Protein AF-A0A1I3Y384-F1 (afdb_monomer_lite)

Secondary structure (DSSP, 8-state):
---EEEEEEE-SSEEEEEEEETTT--EEEEEEEE-----HHHHHHHHHHHHHHHHHHHHHHHHHHHHHHHHHTT-GGGGGGS-GGGGTTSSSSSTT--

Sequence (98 aa):
MSNLVLGLDIGISSVGWGIINEETGEIIDAGVRLFEEADRNANEDRRNFRSARRLKRRRKHRLERTKEFLTENSLKKWLKIFPKDLELSNELHIKTLL

pLDDT: mean 82.47, std 17.74, range [38.97, 98.31]

Structure (mmCIF, N/CA/C/O backbone):
data_AF-A0A1I3Y384-F1
#
_entry.id   AF-A0A1I3Y384-F1
#
loop_
_atom_site.group_PDB
_atom_site.id
_atom_site.type_symbol
_atom_site.label_atom_id
_atom_site.label_alt_id
_atom_site.label_comp_id
_atom_site.label_asym_id
_atom_site.label_entity_id
_atom_site.label_seq_id
_atom_site.pdbx_PDB_ins_code
_atom_site.Cartn_x
_atom_site.Cartn_y
_atom_site.Cartn_z
_atom_site.occupancy
_atom_site.B_iso_or_equiv
_atom_site.auth_seq_id
_atom_site.auth_comp_id
_atom_site.auth_asym_id
_atom_site.auth_atom_id
_atom_site.pdbx_PDB_model_num
ATOM 1 N N . MET A 1 1 ? -23.930 13.278 34.095 1.00 64.75 1 MET A N 1
ATOM 2 C CA . MET A 1 1 ? -23.461 12.626 32.853 1.00 64.75 1 MET A CA 1
ATOM 3 C C . MET A 1 1 ? -22.474 11.569 33.291 1.00 64.75 1 MET A C 1
ATOM 5 O O . MET A 1 1 ? -21.699 11.877 34.181 1.00 64.75 1 MET A O 1
ATOM 9 N N . SER A 1 2 ? -22.534 10.355 32.754 1.00 73.81 2 SER A N 1
ATOM 10 C CA . SER A 1 2 ? -21.531 9.330 33.057 1.00 73.81 2 SER A CA 1
ATOM 11 C C . SER A 1 2 ? -20.210 9.685 32.373 1.00 73.81 2 SER A C 1
ATOM 13 O O . SER A 1 2 ? -20.205 9.895 31.156 1.00 73.81 2 SER A O 1
ATOM 15 N N . ASN A 1 3 ? -19.114 9.748 33.129 1.00 91.62 3 ASN A N 1
ATOM 16 C CA . ASN A 1 3 ? -17.775 9.915 32.568 1.00 91.62 3 ASN A CA 1
ATOM 17 C C . ASN A 1 3 ? -17.294 8.596 31.958 1.00 91.62 3 ASN A C 1
ATOM 19 O O . ASN A 1 3 ? -17.177 7.589 32.653 1.00 91.62 3 ASN A O 1
ATOM 23 N N . LEU A 1 4 ? -17.032 8.602 30.651 1.00 96.25 4 LEU A N 1
ATOM 24 C CA . LEU A 1 4 ? -16.558 7.434 29.914 1.00 96.25 4 LEU A CA 1
ATOM 25 C C . LEU A 1 4 ? -15.117 7.647 29.460 1.00 96.25 4 LEU A C 1
ATOM 27 O O . LEU A 1 4 ? -14.788 8.692 28.898 1.00 96.25 4 LEU A O 1
ATOM 31 N N . VAL A 1 5 ? -14.283 6.632 29.653 1.00 96.62 5 VAL A N 1
ATOM 32 C CA . VAL A 1 5 ? -12.878 6.610 29.242 1.00 96.62 5 VAL A CA 1
ATOM 33 C C . VAL A 1 5 ? -12.711 5.632 28.087 1.00 96.62 5 VAL A C 1
ATOM 35 O O . VAL A 1 5 ? -13.142 4.485 28.178 1.00 96.62 5 VAL A O 1
ATOM 38 N N . LEU A 1 6 ? -12.064 6.083 27.009 1.00 97.31 6 LEU A N 1
ATOM 39 C CA . LEU A 1 6 ? -11.684 5.259 25.861 1.00 97.31 6 LEU A CA 1
ATOM 40 C C . LEU A 1 6 ? -10.205 4.869 25.962 1.00 97.31 6 LEU A C 1
ATOM 42 O O . LEU A 1 6 ? -9.330 5.734 25.915 1.00 97.31 6 LEU A O 1
ATOM 46 N N . GLY A 1 7 ? -9.926 3.572 26.046 1.00 97.12 7 GLY A N 1
ATOM 47 C CA . GLY A 1 7 ? -8.591 3.009 25.858 1.00 97.12 7 GLY A CA 1
ATOM 48 C C . GLY A 1 7 ? -8.380 2.583 24.407 1.00 97.12 7 GLY A C 1
ATOM 49 O O . GLY A 1 7 ? -9.282 2.003 23.803 1.00 97.12 7 GLY A O 1
ATOM 50 N N . LEU A 1 8 ? -7.195 2.852 23.854 1.00 98.19 8 LEU A N 1
ATOM 51 C CA . LEU A 1 8 ? -6.791 2.420 22.514 1.00 98.19 8 LEU A CA 1
ATOM 52 C C . LEU A 1 8 ? -5.465 1.656 22.580 1.00 98.19 8 LEU A C 1
ATOM 54 O O . LEU A 1 8 ? -4.488 2.169 23.123 1.00 98.19 8 LEU A O 1
ATOM 58 N N . ASP A 1 9 ? -5.431 0.470 21.978 1.00 97.38 9 ASP A N 1
ATOM 59 C CA . ASP A 1 9 ? -4.224 -0.334 21.772 1.00 97.38 9 ASP A CA 1
ATOM 60 C C . ASP A 1 9 ? -3.913 -0.401 20.273 1.00 97.38 9 ASP A C 1
ATOM 62 O O . ASP A 1 9 ? -4.622 -1.055 19.506 1.00 97.38 9 ASP A O 1
ATOM 66 N N . ILE A 1 10 ? -2.897 0.345 19.836 1.00 96.38 10 ILE A N 1
ATOM 67 C CA . ILE A 1 10 ? -2.587 0.548 18.417 1.00 96.38 10 ILE A CA 1
ATOM 68 C C . ILE A 1 10 ? -1.438 -0.377 18.010 1.00 96.38 10 ILE A C 1
ATOM 70 O O . ILE A 1 10 ? -0.267 -0.095 18.269 1.00 96.38 10 ILE A O 1
ATOM 74 N N . GLY A 1 11 ? -1.789 -1.463 17.326 1.00 92.62 11 GLY A N 1
ATOM 75 C CA . GLY A 1 11 ? -0.868 -2.407 16.705 1.00 92.62 11 GLY A CA 1
ATOM 76 C C . GLY A 1 11 ? -0.657 -2.156 15.209 1.00 92.62 11 GLY A C 1
ATOM 77 O O . GLY A 1 11 ? -1.245 -1.267 14.594 1.00 92.62 11 GLY A O 1
ATOM 78 N N . ILE A 1 12 ? 0.200 -2.978 14.602 1.00 91.12 12 ILE A N 1
ATOM 79 C CA . ILE A 1 12 ? 0.602 -2.851 13.190 1.00 91.12 12 ILE A CA 1
ATOM 80 C C . ILE A 1 12 ? -0.534 -3.239 12.220 1.00 91.12 12 ILE A C 1
ATOM 82 O O . ILE A 1 12 ? -0.655 -2.648 11.149 1.00 91.12 12 ILE A O 1
ATOM 86 N N . SER A 1 13 ? -1.372 -4.207 12.596 1.00 94.19 13 SER A N 1
ATOM 87 C CA . SER A 1 13 ? -2.500 -4.740 11.807 1.00 94.19 13 SER A CA 1
ATOM 88 C C . SER A 1 13 ? -3.815 -4.772 12.598 1.00 94.19 13 SER A C 1
ATOM 90 O O . SER A 1 13 ? -4.802 -5.401 12.206 1.00 94.19 13 SER A O 1
ATOM 92 N N . SER A 1 14 ? -3.839 -4.110 13.752 1.00 95.44 14 SER A N 1
ATOM 93 C CA . SER A 1 14 ? -4.987 -4.122 14.646 1.00 95.44 14 SER A CA 1
ATOM 94 C C . SER A 1 14 ? -5.054 -2.864 15.492 1.00 95.44 14 SER A C 1
ATOM 96 O O . SER A 1 14 ? -4.028 -2.338 15.907 1.00 95.44 14 SER A O 1
ATOM 98 N N . VAL A 1 15 ? -6.265 -2.423 15.815 1.00 97.81 15 VAL A N 1
ATOM 99 C CA . VAL A 1 15 ? -6.514 -1.446 16.877 1.00 97.81 15 VAL A CA 1
ATOM 100 C C . VAL A 1 15 ? -7.540 -2.031 17.838 1.00 97.81 15 VAL A C 1
ATOM 102 O O . VAL A 1 15 ? -8.704 -2.207 17.470 1.00 97.81 15 VAL A O 1
ATOM 105 N N . GLY A 1 16 ? -7.107 -2.356 19.053 1.00 98.12 16 GLY A N 1
ATOM 106 C CA . GLY A 1 16 ? -7.994 -2.681 20.165 1.00 98.12 16 GLY A CA 1
ATOM 107 C C . GLY A 1 16 ? -8.590 -1.408 20.754 1.00 98.12 16 GLY A C 1
ATOM 108 O O . GLY A 1 16 ? -7.912 -0.383 20.837 1.00 98.12 16 GLY A O 1
ATOM 109 N N . TRP A 1 17 ? -9.854 -1.454 21.153 1.00 98.31 17 TRP A N 1
ATOM 110 C CA . TRP A 1 17 ? -10.503 -0.352 21.850 1.00 98.31 17 TRP A CA 1
ATOM 111 C C . TRP A 1 17 ? -11.396 -0.872 22.973 1.00 98.31 17 TRP A C 1
ATOM 113 O O . TRP A 1 17 ? -11.951 -1.968 22.889 1.00 98.31 17 TRP A O 1
ATOM 123 N N . GLY A 1 18 ? -11.537 -0.074 24.026 1.00 97.94 18 GLY A N 1
ATOM 124 C CA . GLY A 1 18 ? -12.427 -0.372 25.143 1.00 97.94 18 GLY A CA 1
ATOM 125 C C . GLY A 1 18 ? -12.960 0.902 25.776 1.00 97.94 18 GLY A C 1
ATOM 126 O O . GLY A 1 18 ? -12.228 1.884 25.897 1.00 97.94 18 GLY A O 1
ATOM 127 N N . ILE A 1 19 ? -14.230 0.885 26.165 1.00 97.75 19 ILE A N 1
ATOM 128 C CA . ILE A 1 19 ? -14.907 1.979 26.854 1.00 97.75 19 ILE A CA 1
ATOM 129 C C . ILE A 1 19 ? -15.211 1.527 28.276 1.00 97.75 19 ILE A C 1
ATOM 131 O O . ILE A 1 19 ? -15.851 0.496 28.486 1.00 97.75 19 ILE A O 1
ATOM 135 N N . ILE A 1 20 ? -14.772 2.319 29.246 1.00 97.06 20 ILE A N 1
ATOM 136 C CA . ILE A 1 20 ? -14.962 2.050 30.670 1.00 97.06 20 ILE A CA 1
ATOM 137 C C . ILE A 1 20 ? -15.683 3.244 31.291 1.00 97.06 20 ILE A C 1
ATOM 139 O O . ILE A 1 20 ? -15.373 4.394 30.979 1.00 97.06 20 ILE A O 1
ATOM 143 N N . ASN A 1 21 ? -16.650 2.986 32.164 1.00 96.50 21 ASN A N 1
ATOM 144 C CA . ASN A 1 21 ? -17.205 4.010 33.036 1.00 96.50 21 ASN A CA 1
ATOM 145 C C . ASN A 1 21 ? -16.169 4.361 34.113 1.00 96.50 21 ASN A C 1
ATOM 147 O O . ASN A 1 21 ? -15.769 3.501 34.894 1.00 96.50 21 ASN A O 1
ATOM 151 N N . GLU A 1 22 ? -15.730 5.615 34.155 1.00 94.31 22 GLU A N 1
ATOM 152 C CA . GLU A 1 22 ? -14.668 6.072 35.057 1.00 94.31 22 GLU A CA 1
ATOM 153 C C . GLU A 1 22 ? -15.054 5.944 36.536 1.00 94.31 22 GLU A C 1
ATOM 155 O O . GLU A 1 22 ? -14.215 5.632 37.378 1.00 94.31 22 GLU A O 1
ATOM 160 N N . GLU A 1 23 ? -16.329 6.168 36.850 1.00 93.31 23 GLU A N 1
ATOM 161 C CA . GLU A 1 23 ? -16.823 6.209 38.225 1.00 93.31 23 GLU A CA 1
ATOM 162 C C . GLU A 1 23 ? -17.065 4.803 38.782 1.00 93.31 23 GLU A C 1
ATOM 164 O O . GLU A 1 23 ? -16.779 4.540 39.949 1.00 93.31 23 GLU A O 1
ATOM 169 N N . THR A 1 24 ? -17.591 3.890 37.958 1.00 94.88 24 THR A N 1
ATOM 170 C CA . THR A 1 24 ? -17.946 2.527 38.392 1.00 94.88 24 THR A CA 1
ATOM 171 C C . THR A 1 24 ? -16.879 1.486 38.063 1.00 94.88 24 THR A C 1
ATOM 173 O O . THR A 1 24 ? -16.905 0.391 38.623 1.00 94.88 24 THR A O 1
ATOM 176 N N . GLY A 1 25 ? -15.953 1.793 37.151 1.00 91.69 25 GLY A N 1
ATOM 177 C CA .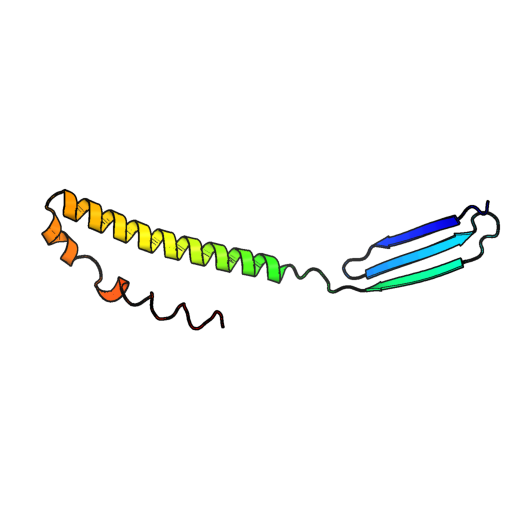 GLY A 1 25 ? -14.995 0.834 36.597 1.00 91.69 25 GLY A CA 1
ATOM 178 C C . GLY A 1 25 ? -15.628 -0.212 35.673 1.00 91.69 25 GLY A C 1
ATOM 179 O O . GLY A 1 25 ? -14.956 -1.163 35.275 1.00 91.69 25 GLY A O 1
ATOM 180 N N . GLU A 1 26 ? -16.913 -0.069 35.339 1.00 96.31 26 GLU A N 1
ATOM 181 C CA . GLU A 1 26 ? -17.632 -1.008 34.482 1.00 96.31 26 GLU A CA 1
ATOM 182 C C . GLU A 1 26 ? -17.154 -0.907 33.033 1.00 96.31 26 GLU A C 1
ATOM 184 O O . GLU A 1 26 ? -17.053 0.186 32.470 1.00 96.31 26 GLU A O 1
ATOM 189 N N . ILE A 1 27 ? -16.901 -2.058 32.411 1.00 95.31 27 ILE A N 1
ATOM 190 C CA . ILE A 1 27 ? -16.623 -2.139 30.978 1.00 95.31 27 ILE A CA 1
ATOM 191 C C . ILE A 1 27 ? -17.953 -2.009 30.244 1.00 95.31 27 ILE A C 1
ATOM 193 O O . ILE A 1 27 ? -18.804 -2.889 30.337 1.00 95.31 27 ILE A O 1
ATOM 197 N N . ILE A 1 28 ? -18.111 -0.917 29.504 1.00 96.44 28 ILE A N 1
ATOM 198 C CA . ILE A 1 28 ? -19.322 -0.649 28.727 1.00 96.44 28 ILE A CA 1
ATOM 199 C C . ILE A 1 28 ? -19.281 -1.405 27.408 1.00 96.44 28 ILE A C 1
ATOM 201 O O . ILE A 1 28 ? -20.275 -2.003 27.008 1.00 96.44 28 ILE A O 1
ATOM 205 N N . ASP A 1 29 ? -18.142 -1.353 26.722 1.00 97.44 29 ASP A N 1
ATOM 206 C CA . ASP A 1 29 ? -17.960 -2.032 25.445 1.00 97.44 29 ASP A CA 1
A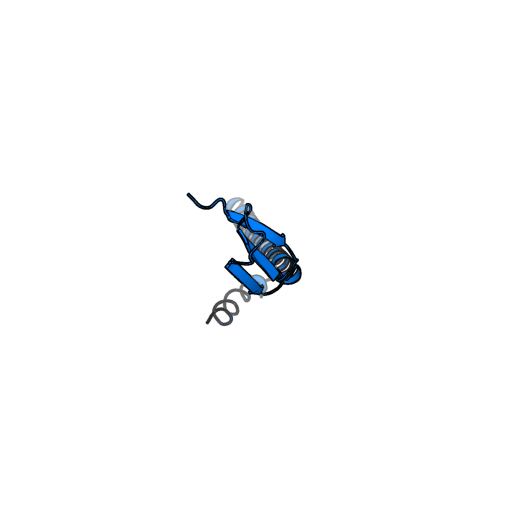TOM 207 C C . ASP A 1 29 ? -16.471 -2.224 25.151 1.00 97.44 29 ASP A C 1
ATOM 209 O O . ASP A 1 29 ? -15.618 -1.489 25.660 1.00 97.44 29 ASP A O 1
ATOM 213 N N . ALA A 1 30 ? -16.150 -3.215 24.331 1.00 97.62 30 ALA A N 1
ATOM 214 C CA . ALA A 1 30 ? -14.797 -3.467 23.875 1.00 97.62 30 ALA A CA 1
ATOM 215 C C . ALA A 1 30 ? -14.800 -4.202 22.538 1.00 97.62 30 ALA A C 1
ATOM 217 O O . ALA A 1 30 ? -15.659 -5.032 22.241 1.00 97.62 30 ALA A O 1
ATOM 218 N N . GLY A 1 31 ? -13.770 -3.950 21.742 1.00 97.75 31 GLY A N 1
ATOM 219 C CA . GLY A 1 31 ? -13.608 -4.614 20.465 1.00 97.75 31 GLY A CA 1
ATOM 220 C C . GLY A 1 31 ? -12.210 -4.467 19.900 1.00 97.75 31 GLY A C 1
ATOM 221 O O . GLY A 1 31 ? -11.339 -3.792 20.445 1.00 97.75 31 GLY A O 1
ATOM 222 N N . VAL A 1 32 ? -11.998 -5.112 18.758 1.00 97.81 32 VAL A N 1
ATOM 223 C CA . VAL A 1 32 ? -10.750 -5.012 18.005 1.00 97.81 32 VAL A CA 1
ATOM 224 C C . VAL A 1 32 ? -11.085 -4.781 16.546 1.00 97.81 32 VAL A C 1
ATOM 226 O O . VAL A 1 32 ? -11.873 -5.512 15.944 1.00 97.81 32 VAL A O 1
ATOM 229 N N . ARG A 1 33 ? -10.466 -3.765 15.953 1.00 96.94 33 ARG A N 1
ATOM 230 C CA . ARG A 1 33 ? -10.486 -3.551 14.513 1.00 96.94 33 ARG A CA 1
ATOM 231 C C . ARG A 1 33 ? -9.234 -4.159 13.903 1.00 96.94 33 ARG A C 1
ATOM 233 O O . ARG A 1 33 ? -8.149 -3.628 14.098 1.00 96.94 33 ARG A O 1
ATOM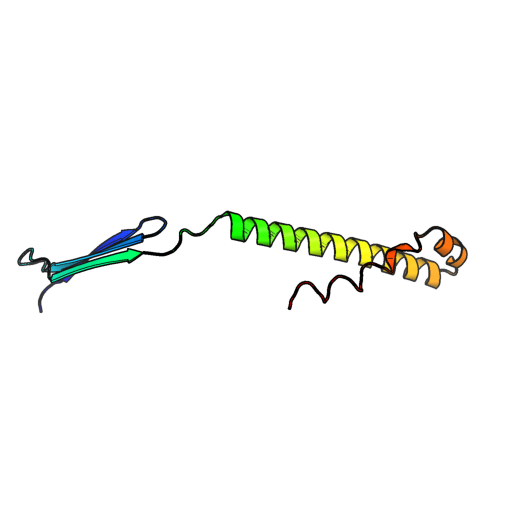 240 N N . LEU A 1 34 ? -9.396 -5.227 13.129 1.00 94.75 34 LEU A N 1
ATOM 241 C CA . LEU A 1 34 ? -8.325 -5.806 12.317 1.00 94.75 34 LEU A CA 1
ATOM 242 C C . LEU A 1 34 ? -8.278 -5.142 10.934 1.00 94.75 34 LEU A C 1
ATOM 244 O O . LEU A 1 34 ? -9.311 -4.740 10.384 1.00 94.75 34 LEU A O 1
ATOM 248 N N . PHE A 1 35 ? -7.079 -5.019 10.381 1.00 92.25 35 PHE A N 1
ATOM 249 C CA . PHE A 1 35 ? -6.819 -4.576 9.013 1.00 92.25 35 PHE A CA 1
ATOM 250 C C . PHE A 1 35 ? -5.547 -5.244 8.494 1.00 92.25 35 PHE A C 1
ATOM 252 O O . PHE A 1 35 ? -4.718 -5.715 9.267 1.00 92.25 35 PHE A O 1
ATOM 259 N N . GLU A 1 36 ? -5.403 -5.319 7.175 1.00 85.25 36 GLU A N 1
ATOM 260 C CA . GLU A 1 36 ? -4.179 -5.852 6.585 1.00 85.25 36 GLU A CA 1
ATOM 261 C C . GLU A 1 36 ? -2.991 -4.978 6.988 1.00 85.25 36 GLU A C 1
ATOM 263 O O . GLU A 1 36 ? -3.067 -3.746 6.941 1.00 85.25 36 GLU A O 1
ATOM 268 N N . GLU A 1 37 ? -1.895 -5.618 7.399 1.00 79.19 37 GLU A N 1
ATOM 269 C CA . GLU A 1 37 ? -0.640 -4.914 7.628 1.00 79.19 37 GLU A CA 1
ATOM 270 C C . GLU A 1 37 ? -0.270 -4.136 6.364 1.00 79.19 37 GLU A C 1
ATOM 272 O O . GLU A 1 37 ? -0.387 -4.640 5.244 1.00 79.19 37 GLU A O 1
ATOM 277 N N . ALA A 1 38 ? 0.171 -2.891 6.540 1.00 71.06 38 ALA A N 1
ATOM 278 C CA . ALA A 1 38 ? 0.647 -2.084 5.432 1.00 71.06 38 ALA A CA 1
ATOM 279 C C . ALA A 1 38 ? 1.911 -2.731 4.846 1.00 71.06 38 ALA A C 1
ATOM 281 O O . ALA A 1 38 ? 3.023 -2.475 5.312 1.00 71.06 38 ALA A O 1
ATOM 282 N N . ASP A 1 39 ? 1.735 -3.570 3.825 1.00 68.38 39 ASP A N 1
ATOM 283 C CA . ASP A 1 39 ? 2.835 -4.266 3.173 1.00 68.38 39 ASP A CA 1
ATOM 284 C C . ASP A 1 39 ? 3.822 -3.237 2.602 1.00 68.38 39 ASP A C 1
ATOM 286 O O . ASP A 1 39 ? 3.521 -2.474 1.672 1.00 68.38 39 ASP A O 1
ATOM 290 N N . ARG A 1 40 ? 5.029 -3.194 3.179 1.00 62.19 40 ARG A N 1
ATOM 291 C CA . ARG A 1 40 ? 6.107 -2.311 2.713 1.00 62.19 40 ARG A CA 1
ATOM 292 C C . ARG A 1 40 ? 6.430 -2.570 1.240 1.00 62.19 40 ARG A C 1
ATOM 294 O O . ARG A 1 40 ? 6.772 -1.617 0.527 1.00 62.19 40 ARG A O 1
ATOM 301 N N . ASN A 1 41 ? 6.266 -3.811 0.782 1.00 65.31 41 ASN A N 1
ATOM 302 C CA . ASN A 1 41 ? 6.618 -4.234 -0.569 1.00 65.31 41 ASN A CA 1
ATOM 303 C C . ASN A 1 41 ? 5.748 -3.541 -1.621 1.00 65.31 41 ASN A C 1
ATOM 305 O O . ASN A 1 41 ? 6.267 -3.074 -2.633 1.00 65.31 41 ASN A O 1
ATOM 309 N N . ALA A 1 42 ? 4.457 -3.323 -1.346 1.00 74.19 42 ALA A N 1
ATOM 310 C CA . ALA A 1 42 ? 3.552 -2.671 -2.294 1.00 74.19 42 ALA A CA 1
ATOM 311 C C . ALA A 1 42 ? 4.011 -1.247 -2.675 1.00 74.19 42 ALA A C 1
ATOM 313 O O . ALA A 1 42 ? 3.899 -0.817 -3.831 1.00 74.19 42 ALA A O 1
ATOM 314 N N . ASN A 1 43 ? 4.569 -0.489 -1.725 1.00 80.19 43 ASN A N 1
ATOM 315 C CA . ASN A 1 43 ? 5.082 0.852 -2.011 1.00 80.19 43 ASN A CA 1
ATOM 316 C C . ASN A 1 43 ? 6.463 0.821 -2.687 1.00 80.19 43 ASN A C 1
ATOM 318 O O . ASN A 1 43 ? 6.753 1.689 -3.523 1.00 80.19 43 ASN A O 1
ATOM 322 N N . GLU A 1 44 ? 7.297 -0.159 -2.346 1.00 83.25 44 GLU A N 1
ATOM 323 C CA . GLU A 1 44 ? 8.602 -0.373 -2.970 1.00 83.25 44 GLU A CA 1
ATOM 324 C C . GLU A 1 44 ? 8.459 -0.780 -4.441 1.00 83.25 44 GLU A C 1
ATOM 326 O O . GLU A 1 44 ? 9.027 -0.123 -5.319 1.00 83.25 44 GLU A O 1
ATOM 331 N N . ASP A 1 45 ? 7.580 -1.730 -4.741 1.00 85.94 45 ASP A N 1
ATOM 332 C CA . ASP A 1 45 ? 7.259 -2.147 -6.104 1.00 85.94 45 ASP A CA 1
ATOM 333 C C . ASP A 1 45 ? 6.690 -0.988 -6.916 1.00 85.94 45 ASP A C 1
ATOM 335 O O . ASP A 1 45 ? 7.163 -0.678 -8.018 1.00 85.94 45 ASP A O 1
ATOM 339 N N . ARG A 1 46 ? 5.746 -0.231 -6.341 1.00 87.38 46 ARG A N 1
ATOM 340 C CA . ARG A 1 46 ? 5.211 0.981 -6.980 1.00 87.38 46 ARG A CA 1
ATOM 341 C C . ARG A 1 46 ? 6.322 1.986 -7.297 1.00 87.38 46 ARG A C 1
ATOM 343 O O . ARG A 1 46 ? 6.291 2.639 -8.352 1.00 87.38 46 ARG A O 1
ATOM 350 N N . ARG A 1 47 ? 7.315 2.132 -6.413 1.00 90.38 47 ARG A N 1
ATOM 351 C CA . ARG A 1 47 ? 8.482 3.002 -6.626 1.00 90.38 47 ARG A CA 1
ATOM 352 C C . ARG A 1 47 ? 9.373 2.462 -7.744 1.00 90.38 47 ARG A C 1
ATOM 354 O O . ARG A 1 47 ? 9.747 3.254 -8.616 1.00 90.38 47 ARG A O 1
ATOM 361 N N . ASN A 1 48 ? 9.649 1.163 -7.759 1.00 90.31 48 ASN A N 1
ATOM 362 C CA . ASN A 1 48 ? 10.490 0.490 -8.748 1.00 90.31 48 ASN A CA 1
ATOM 363 C C . ASN A 1 48 ? 9.883 0.571 -10.151 1.00 90.31 48 ASN A C 1
ATOM 365 O O . ASN A 1 48 ? 10.529 1.077 -11.076 1.00 90.31 48 ASN 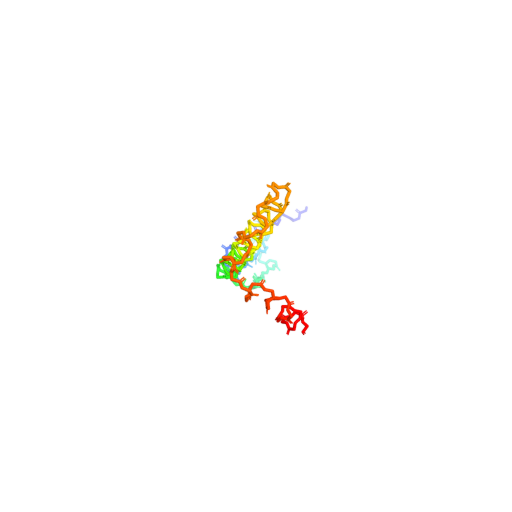A O 1
ATOM 369 N N . PHE A 1 49 ? 8.600 0.235 -10.302 1.00 91.62 49 PHE A N 1
ATOM 370 C CA . PHE A 1 49 ? 7.887 0.360 -11.574 1.00 91.62 49 PHE A CA 1
ATOM 371 C C . PHE A 1 49 ? 7.857 1.802 -12.089 1.00 91.62 49 PHE A C 1
ATOM 373 O O . PHE A 1 49 ? 8.054 2.061 -13.282 1.00 91.62 49 PHE A O 1
ATOM 380 N N . ARG A 1 50 ? 7.658 2.782 -11.199 1.00 93.12 50 ARG A N 1
ATOM 381 C CA . ARG A 1 50 ? 7.698 4.204 -11.570 1.00 93.12 50 ARG A CA 1
ATOM 382 C C . ARG A 1 50 ? 9.086 4.624 -12.055 1.00 93.12 50 ARG A C 1
ATOM 384 O O . ARG A 1 50 ? 9.182 5.362 -13.040 1.00 93.12 50 ARG A O 1
ATOM 391 N N . SER A 1 51 ? 10.146 4.177 -11.389 1.00 92.69 51 SER A N 1
ATOM 392 C CA . SER A 1 51 ? 11.529 4.451 -11.791 1.00 92.69 51 SER A CA 1
ATOM 393 C C . SER A 1 51 ? 11.852 3.821 -13.147 1.00 92.69 51 SER A C 1
ATOM 395 O O . SER A 1 51 ? 12.364 4.516 -14.029 1.00 92.69 51 SER A O 1
ATOM 397 N N . ALA A 1 52 ? 11.449 2.568 -13.371 1.00 92.62 52 ALA A N 1
ATOM 398 C CA . ALA A 1 52 ? 11.618 1.869 -14.644 1.00 92.62 52 ALA A CA 1
ATOM 399 C C . ALA A 1 52 ? 10.909 2.595 -15.803 1.00 92.62 52 ALA A C 1
ATOM 401 O O . ALA A 1 52 ? 11.532 2.889 -16.830 1.00 92.62 52 ALA A O 1
ATOM 402 N N . ARG A 1 53 ? 9.641 2.999 -15.617 1.00 93.25 53 ARG A N 1
ATOM 403 C CA . ARG A 1 53 ? 8.890 3.786 -16.616 1.00 93.25 53 ARG A CA 1
ATOM 404 C C . ARG A 1 53 ? 9.573 5.116 -16.937 1.00 93.25 53 ARG A C 1
ATOM 406 O O . ARG A 1 53 ? 9.694 5.486 -18.106 1.00 93.25 53 ARG A O 1
ATOM 413 N N . ARG A 1 54 ? 10.065 5.834 -15.919 1.00 94.69 54 ARG A N 1
ATOM 414 C CA . ARG A 1 54 ? 10.793 7.103 -16.107 1.00 94.69 54 ARG A CA 1
ATOM 415 C C . ARG A 1 54 ? 12.094 6.902 -16.880 1.00 94.69 54 ARG A C 1
ATOM 417 O O . ARG A 1 54 ? 12.387 7.706 -17.764 1.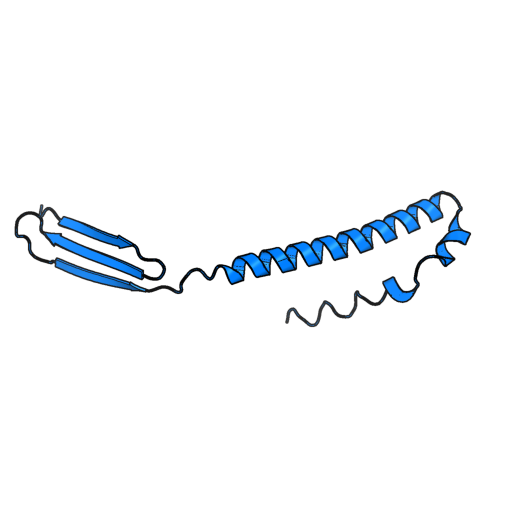00 94.69 54 ARG A O 1
ATOM 424 N N . LEU A 1 55 ? 12.852 5.848 -16.582 1.00 92.25 55 LEU A N 1
ATOM 425 C CA . LEU A 1 55 ? 14.085 5.517 -17.301 1.00 92.25 55 LEU A CA 1
ATOM 426 C C . LEU A 1 55 ? 13.803 5.178 -18.768 1.00 92.25 55 LEU A C 1
ATOM 428 O O . LEU A 1 55 ? 14.453 5.754 -19.643 1.00 92.25 55 LEU A O 1
ATOM 432 N N . LYS A 1 56 ? 12.801 4.332 -19.050 1.00 90.19 56 LYS A N 1
ATOM 433 C CA . LYS A 1 56 ? 12.383 4.000 -20.426 1.00 90.19 56 LYS A CA 1
ATOM 434 C C . LYS A 1 56 ? 11.970 5.258 -21.197 1.00 90.19 56 LYS A C 1
ATOM 436 O O . LYS A 1 56 ? 12.497 5.508 -22.279 1.00 90.19 56 LYS A O 1
ATOM 441 N N . ARG A 1 57 ? 11.118 6.105 -20.604 1.00 91.56 57 ARG A N 1
ATOM 442 C CA . ARG A 1 57 ? 10.679 7.374 -21.213 1.00 91.56 57 ARG A CA 1
ATOM 443 C C . ARG A 1 57 ? 11.850 8.309 -21.512 1.00 91.56 57 ARG A C 1
ATOM 445 O O . ARG A 1 57 ? 11.929 8.850 -22.606 1.00 91.56 57 ARG A O 1
ATOM 452 N N . ARG A 1 58 ? 12.780 8.486 -20.566 1.00 93.69 58 ARG A N 1
ATOM 453 C CA . ARG A 1 58 ? 13.964 9.348 -20.752 1.00 93.69 58 ARG A CA 1
ATOM 454 C C . ARG A 1 58 ? 14.908 8.814 -21.828 1.00 93.69 58 ARG A C 1
ATOM 456 O O . ARG A 1 58 ? 15.478 9.611 -22.563 1.00 93.69 58 ARG A O 1
ATOM 463 N N . ARG A 1 59 ? 15.081 7.489 -21.926 1.00 90.19 59 ARG A N 1
ATOM 464 C CA . ARG A 1 59 ? 15.874 6.856 -22.994 1.00 90.19 59 ARG A CA 1
ATOM 465 C C . ARG A 1 59 ? 15.262 7.131 -24.367 1.00 90.19 59 ARG A C 1
ATOM 467 O O . ARG A 1 59 ? 15.982 7.607 -25.237 1.00 90.19 59 ARG A O 1
ATOM 474 N N . LYS A 1 60 ? 13.950 6.913 -24.518 1.00 88.06 60 LYS A N 1
ATOM 475 C CA . LYS A 1 60 ? 13.207 7.211 -25.753 1.00 88.06 60 LYS A CA 1
ATOM 476 C C . LYS A 1 60 ? 13.319 8.691 -26.127 1.00 88.06 60 LYS A C 1
ATOM 478 O O . LYS A 1 60 ? 13.802 9.009 -27.204 1.00 88.06 60 LYS A O 1
ATOM 483 N N . HIS A 1 61 ? 13.011 9.578 -25.183 1.00 90.50 61 HIS A N 1
ATOM 484 C CA . HIS A 1 61 ? 13.030 11.020 -25.418 1.00 90.50 61 HIS A CA 1
ATOM 485 C C . HIS A 1 61 ? 14.420 11.561 -25.777 1.00 90.50 61 HIS A C 1
ATOM 487 O O . HIS A 1 61 ? 14.553 12.445 -26.616 1.00 90.50 61 HIS A O 1
ATOM 493 N N . ARG A 1 62 ? 15.484 11.018 -25.172 1.00 92.19 62 ARG A N 1
ATOM 494 C CA . ARG A 1 62 ? 16.855 11.387 -25.544 1.00 92.19 62 ARG A CA 1
ATOM 495 C C . ARG A 1 62 ? 17.161 11.007 -26.992 1.00 92.19 62 ARG A C 1
ATOM 497 O O . ARG A 1 62 ? 17.755 11.809 -27.695 1.00 92.19 62 ARG A O 1
ATOM 504 N N . LEU A 1 63 ? 16.748 9.817 -27.428 1.00 88.62 63 LEU A N 1
ATOM 505 C CA . LEU A 1 63 ? 16.961 9.367 -28.804 1.00 88.62 63 LEU A CA 1
ATOM 506 C C . LEU A 1 63 ? 16.150 10.201 -29.804 1.00 88.62 63 LEU A C 1
ATOM 508 O O . LEU A 1 63 ? 16.699 10.589 -30.829 1.00 88.62 63 LEU A O 1
ATOM 512 N N . GLU A 1 64 ? 14.899 10.536 -29.484 1.00 88.62 64 GLU A N 1
ATOM 513 C CA . GLU A 1 64 ? 14.063 11.445 -30.287 1.00 88.62 64 GLU A CA 1
ATOM 514 C C . GLU A 1 64 ? 14.732 12.814 -30.459 1.00 88.62 64 GLU A C 1
ATOM 516 O O . GLU A 1 64 ? 14.995 13.224 -31.586 1.00 88.62 64 GLU A O 1
ATOM 521 N N . ARG A 1 65 ? 15.143 13.455 -29.360 1.00 89.81 65 ARG A N 1
ATOM 522 C CA . ARG A 1 65 ? 15.813 14.763 -29.410 1.00 89.81 65 ARG A CA 1
ATOM 523 C C . ARG A 1 65 ? 17.130 14.746 -30.176 1.00 89.81 65 ARG A C 1
ATOM 525 O O . ARG A 1 65 ? 17.474 15.720 -30.838 1.00 89.81 65 ARG A O 1
ATOM 532 N N . THR A 1 66 ? 17.894 13.657 -30.091 1.00 89.00 66 THR A N 1
ATOM 533 C CA . THR A 1 66 ? 19.116 13.521 -30.892 1.00 89.00 66 THR A CA 1
ATOM 534 C C . THR A 1 66 ? 18.790 13.373 -32.380 1.00 89.00 66 THR A C 1
ATOM 536 O O . THR A 1 66 ? 19.476 13.974 -33.206 1.00 89.00 66 THR A O 1
ATOM 539 N N . LYS A 1 67 ? 17.739 12.625 -32.742 1.00 86.38 67 LYS A N 1
ATOM 540 C CA . LYS A 1 67 ? 17.279 12.517 -34.137 1.00 86.38 67 LYS A CA 1
ATOM 541 C C . LYS A 1 67 ? 16.807 13.871 -34.680 1.00 86.38 67 LYS A C 1
ATOM 543 O O . LYS A 1 67 ? 17.191 14.228 -35.794 1.00 86.38 67 LYS A O 1
ATOM 548 N N . GLU A 1 68 ? 16.032 14.620 -33.897 1.00 88.69 68 GLU A N 1
ATOM 549 C CA . GLU A 1 68 ? 15.579 15.982 -34.223 1.00 88.69 68 GLU A CA 1
ATOM 550 C C . GLU A 1 68 ? 16.778 16.901 -34.484 1.00 88.69 68 GLU A C 1
ATOM 552 O O . GLU A 1 68 ? 16.934 17.409 -35.594 1.00 88.69 68 GLU A O 1
ATOM 557 N N . PHE A 1 69 ? 17.708 16.984 -33.527 1.00 90.69 69 PHE A N 1
ATOM 558 C CA . PHE A 1 69 ? 18.907 17.819 -33.632 1.00 90.69 69 PHE A CA 1
ATOM 559 C C . PHE A 1 69 ? 19.745 17.521 -34.886 1.00 90.69 69 PHE A C 1
ATOM 561 O O . PHE A 1 69 ? 20.169 18.432 -35.600 1.00 90.69 69 PHE A O 1
ATOM 568 N N . LEU A 1 70 ? 19.986 16.242 -35.194 1.00 89.44 70 LEU A N 1
ATOM 569 C CA . LEU A 1 70 ? 20.753 15.856 -36.384 1.00 89.44 70 LEU A CA 1
ATOM 570 C C . LEU A 1 70 ? 20.017 16.185 -37.687 1.00 89.44 70 LEU A C 1
ATOM 572 O O . LEU A 1 70 ? 20.653 16.459 -38.706 1.00 89.44 70 LEU A O 1
ATOM 576 N N . THR A 1 71 ? 18.687 16.152 -37.668 1.00 87.50 71 THR A N 1
ATOM 577 C CA . THR A 1 71 ? 17.856 16.476 -38.831 1.00 87.50 71 THR A CA 1
ATOM 578 C C . THR A 1 71 ? 17.879 17.974 -39.114 1.00 87.50 71 THR A C 1
ATOM 580 O O . THR A 1 71 ? 18.079 18.357 -40.268 1.00 87.50 71 THR A O 1
ATOM 583 N N . GLU A 1 72 ? 17.743 18.796 -38.072 1.00 91.75 72 GLU A N 1
ATOM 584 C CA . GLU A 1 72 ? 17.798 20.263 -38.138 1.00 91.75 72 GLU A CA 1
ATOM 585 C C . GLU A 1 72 ? 19.151 20.763 -38.655 1.00 91.75 72 GLU A C 1
ATOM 587 O O . GLU A 1 72 ? 19.212 21.650 -39.501 1.00 91.75 72 GLU A O 1
ATOM 592 N N . ASN A 1 73 ? 20.246 20.131 -38.231 1.00 91.75 73 ASN A N 1
ATOM 593 C CA . ASN A 1 73 ? 21.602 20.527 -38.622 1.00 91.75 73 ASN A CA 1
ATOM 594 C C . ASN A 1 73 ? 22.067 19.910 -39.956 1.00 91.75 73 ASN A C 1
ATOM 596 O O . ASN A 1 73 ? 23.260 19.892 -40.248 1.00 91.75 73 ASN A O 1
ATOM 600 N N . SER A 1 74 ? 21.157 19.363 -40.774 1.00 88.06 74 SER A N 1
ATOM 601 C CA . SER A 1 74 ? 21.483 18.691 -42.050 1.00 88.06 74 SER A CA 1
ATOM 602 C C . SER A 1 74 ? 22.485 17.528 -41.926 1.00 88.06 74 SER A C 1
ATOM 604 O O . SER A 1 74 ? 23.068 17.059 -42.904 1.00 88.06 74 SER A O 1
ATOM 606 N N . LEU A 1 75 ? 22.625 16.970 -40.724 1.00 88.00 75 LEU A N 1
ATOM 607 C CA . LEU A 1 75 ? 23.489 15.842 -40.374 1.00 88.00 75 LEU A CA 1
ATOM 608 C C . LEU A 1 75 ? 22.770 14.490 -40.555 1.00 88.00 75 LEU A C 1
ATOM 610 O O . LEU A 1 75 ? 23.144 13.481 -39.956 1.00 88.00 75 LEU A O 1
ATOM 614 N N . LYS A 1 76 ? 21.767 14.430 -41.441 1.00 79.44 76 LYS A N 1
ATOM 615 C CA . LYS A 1 76 ? 20.888 13.263 -41.658 1.00 79.44 76 LYS A CA 1
ATOM 616 C C . LYS A 1 76 ? 21.641 11.974 -41.997 1.00 79.44 76 LYS A C 1
ATOM 618 O O . LYS A 1 76 ? 21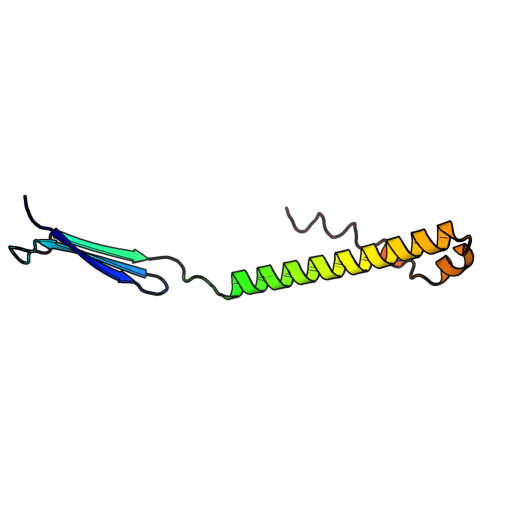.168 10.890 -41.669 1.00 79.44 76 LYS A O 1
ATOM 623 N N . LYS A 1 77 ? 22.835 12.063 -42.600 1.00 84.12 77 LYS A N 1
ATOM 624 C CA . LYS A 1 77 ? 23.683 10.889 -42.887 1.00 84.12 77 LYS A CA 1
ATOM 625 C C . LYS A 1 77 ? 24.016 10.076 -41.629 1.00 84.12 77 LYS A C 1
ATOM 627 O O . LYS A 1 77 ? 24.130 8.856 -41.710 1.00 84.12 77 LYS A O 1
ATOM 632 N N . TRP A 1 78 ? 24.110 10.743 -40.479 1.00 81.12 78 TRP A N 1
ATOM 633 C CA . TRP A 1 78 ? 24.447 10.144 -39.191 1.00 81.12 78 TRP A CA 1
ATOM 634 C C . TRP A 1 78 ? 23.252 9.452 -38.517 1.00 81.12 78 TRP A C 1
ATOM 636 O O . TRP A 1 78 ? 23.451 8.651 -37.608 1.00 81.12 78 TRP A O 1
ATOM 646 N N . LEU A 1 79 ? 22.018 9.659 -39.004 1.00 79.00 79 LEU A N 1
ATOM 647 C CA . LEU A 1 79 ? 20.830 8.942 -38.517 1.00 79.00 79 LEU A CA 1
ATOM 648 C C . LEU A 1 79 ? 20.938 7.422 -38.722 1.00 79.00 79 LEU A C 1
ATOM 650 O O . LEU A 1 79 ? 20.341 6.655 -37.973 1.00 79.00 79 LEU A O 1
ATOM 654 N N . LYS A 1 80 ? 21.736 6.983 -39.704 1.00 78.62 80 LYS A N 1
ATOM 655 C CA . LYS A 1 80 ? 21.966 5.565 -40.025 1.00 78.62 80 LYS A CA 1
ATOM 656 C C . LYS A 1 80 ? 22.711 4.794 -38.927 1.00 78.62 80 LYS A C 1
ATOM 658 O O . LYS A 1 80 ? 22.713 3.572 -38.964 1.00 78.62 80 LYS A O 1
ATOM 663 N N . ILE A 1 81 ? 23.344 5.498 -37.984 1.00 78.75 81 ILE A N 1
ATOM 664 C CA . ILE A 1 81 ? 24.067 4.902 -36.850 1.00 78.75 81 ILE A CA 1
ATOM 665 C C . ILE A 1 81 ? 23.100 4.497 -35.731 1.00 78.75 81 ILE A C 1
ATOM 667 O O . ILE A 1 81 ? 23.428 3.644 -34.908 1.00 78.75 81 ILE A O 1
ATOM 671 N N . PHE A 1 82 ? 21.900 5.086 -35.688 1.00 74.94 82 PHE A N 1
ATOM 672 C CA . PHE A 1 82 ? 20.943 4.755 -34.644 1.00 74.94 82 PHE A CA 1
ATOM 673 C C . PHE A 1 82 ? 20.311 3.383 -34.904 1.00 74.94 82 PHE A C 1
ATOM 675 O O . PHE A 1 82 ? 19.912 3.101 -36.038 1.00 74.94 82 PHE A O 1
ATOM 682 N N . PRO A 1 83 ? 20.173 2.551 -33.858 1.00 69.44 83 PRO A N 1
ATOM 683 C CA . PRO A 1 83 ? 19.516 1.256 -33.967 1.00 69.44 83 PRO A CA 1
ATOM 684 C C . PRO A 1 83 ? 18.081 1.411 -34.514 1.00 69.44 83 PRO A C 1
ATOM 686 O O . PRO A 1 83 ? 17.306 2.238 -34.017 1.00 69.44 83 PRO A O 1
ATOM 689 N N . LYS A 1 84 ? 17.735 0.658 -35.572 1.00 61.84 84 LYS A N 1
ATOM 690 C CA . LYS A 1 84 ? 16.401 0.683 -36.222 1.00 61.84 84 LYS A CA 1
ATOM 691 C C . LYS A 1 84 ? 15.304 0.047 -35.357 1.00 61.84 84 LYS A C 1
ATOM 693 O O . LYS A 1 84 ? 14.128 0.341 -35.523 1.00 61.84 84 LYS A O 1
ATOM 698 N N . ASP A 1 85 ? 15.694 -0.802 -34.422 1.00 55.12 85 ASP A N 1
ATOM 699 C CA . ASP A 1 85 ? 14.872 -1.614 -33.521 1.00 55.12 85 ASP A CA 1
ATOM 700 C C . ASP A 1 85 ? 14.205 -0.822 -32.383 1.00 55.12 85 ASP A C 1
ATOM 702 O O . ASP A 1 85 ? 13.338 -1.345 -31.681 1.00 55.12 85 ASP A O 1
ATOM 706 N N . LEU A 1 86 ? 14.513 0.471 -32.230 1.00 52.91 86 LEU A N 1
ATOM 707 C CA . LEU A 1 86 ? 13.881 1.311 -31.208 1.00 52.91 86 LEU A CA 1
ATOM 708 C C . LEU A 1 86 ? 12.452 1.787 -31.556 1.00 52.91 86 LEU A C 1
ATOM 710 O O . LEU A 1 86 ? 11.885 2.612 -30.837 1.00 52.91 86 LEU A O 1
ATOM 714 N N . GLU A 1 87 ? 11.857 1.284 -32.637 1.00 51.03 87 GLU A N 1
ATOM 715 C CA . GLU A 1 87 ? 10.456 1.543 -33.007 1.00 51.03 87 GLU A CA 1
ATOM 716 C C . GLU A 1 87 ? 9.493 0.424 -32.562 1.00 51.03 87 GLU A C 1
ATOM 718 O O . GLU A 1 87 ? 8.289 0.653 -32.472 1.00 51.03 87 GLU A O 1
ATOM 723 N N . LEU A 1 88 ? 9.997 -0.738 -32.127 1.00 45.31 88 LEU A N 1
ATOM 724 C CA . LEU A 1 88 ? 9.182 -1.934 -31.840 1.00 45.31 88 LEU A CA 1
ATOM 725 C C . LEU A 1 88 ? 8.709 -2.107 -30.383 1.00 45.31 88 LEU A C 1
ATOM 727 O O . LEU A 1 88 ? 8.142 -3.137 -30.037 1.00 45.31 88 LEU A O 1
ATOM 731 N N . SER A 1 89 ? 8.879 -1.116 -29.498 1.00 46.44 89 SER A N 1
ATOM 732 C CA . SER A 1 89 ? 8.421 -1.248 -28.094 1.00 46.44 89 SER A CA 1
ATOM 733 C C . SER A 1 89 ? 7.084 -0.570 -27.763 1.00 46.44 89 SER A C 1
ATOM 735 O O . SER A 1 89 ? 6.702 -0.550 -26.587 1.00 46.44 89 SER A O 1
ATOM 737 N N . ASN A 1 90 ? 6.385 -0.010 -28.762 1.00 46.00 90 ASN A N 1
ATOM 738 C CA . ASN A 1 90 ? 5.100 0.671 -28.554 1.00 46.00 90 ASN A CA 1
ATOM 739 C C . ASN A 1 90 ? 3.870 -0.250 -28.710 1.00 46.00 90 ASN A C 1
ATOM 741 O O . ASN A 1 90 ? 2.826 0.099 -28.173 1.00 46.00 90 ASN A O 1
ATOM 745 N N . GLU A 1 91 ? 3.968 -1.426 -29.343 1.00 40.38 91 GLU A N 1
ATOM 746 C CA . GLU A 1 91 ? 2.799 -2.317 -29.510 1.00 40.38 91 GLU A CA 1
ATOM 747 C C . GLU A 1 91 ? 2.559 -3.281 -28.338 1.00 40.38 91 GLU A C 1
ATOM 749 O O . GLU A 1 91 ? 1.440 -3.749 -28.144 1.00 40.38 91 GLU A O 1
ATOM 754 N N . LEU A 1 92 ? 3.553 -3.528 -27.477 1.00 41.53 92 LEU A N 1
ATOM 755 C CA . LEU A 1 92 ? 3.401 -4.503 -26.386 1.00 41.53 92 LEU A CA 1
ATOM 756 C C . LEU A 1 92 ? 2.878 -3.913 -25.060 1.00 41.53 92 LEU A C 1
ATOM 758 O O . LEU A 1 92 ? 2.762 -4.641 -24.083 1.00 41.53 92 LEU A O 1
ATOM 762 N N . HIS A 1 93 ? 2.579 -2.609 -24.976 1.00 43.03 93 HIS A N 1
ATOM 763 C CA . HIS A 1 93 ? 2.249 -1.961 -23.690 1.00 43.03 93 HIS A CA 1
ATOM 764 C C . HIS A 1 93 ? 0.770 -1.609 -23.478 1.00 43.03 93 HIS A C 1
ATOM 766 O O . HIS A 1 93 ? 0.428 -1.136 -22.399 1.00 43.03 93 HIS A O 1
ATOM 772 N N . ILE A 1 94 ? -0.110 -1.860 -24.456 1.00 39.34 94 ILE A N 1
ATOM 773 C CA . ILE A 1 94 ? -1.568 -1.705 -24.266 1.00 39.34 94 ILE A CA 1
ATOM 774 C C . ILE A 1 94 ? -2.224 -3.026 -23.809 1.00 39.34 94 ILE A C 1
ATOM 776 O O . ILE A 1 94 ? -3.293 -3.003 -23.216 1.00 39.34 94 ILE A O 1
ATOM 780 N N . LYS A 1 95 ? -1.558 -4.181 -23.958 1.00 38.97 95 LYS A N 1
ATOM 781 C CA . LYS A 1 95 ? -2.109 -5.499 -23.577 1.00 38.97 95 LYS A CA 1
ATOM 782 C C . LYS A 1 95 ? -1.846 -5.958 -22.133 1.00 38.97 95 LYS A C 1
ATOM 784 O O . LYS A 1 95 ? -2.137 -7.100 -21.816 1.00 38.97 95 LYS A O 1
ATOM 789 N N . THR A 1 96 ? -1.299 -5.118 -21.253 1.00 42.25 96 THR A N 1
ATOM 790 C CA . THR A 1 96 ? -1.040 -5.502 -19.841 1.00 42.25 96 THR A CA 1
ATOM 791 C C . THR A 1 96 ? -1.791 -4.624 -18.832 1.00 42.25 96 THR A C 1
ATOM 793 O O . THR A 1 96 ? -1.449 -4.606 -17.655 1.00 42.25 96 THR A O 1
ATOM 796 N N . LEU A 1 97 ? -2.791 -3.860 -19.286 1.00 41.41 97 LEU A N 1
ATOM 797 C CA . LEU A 1 97 ? -3.635 -2.998 -18.442 1.00 41.41 97 LEU A CA 1
ATOM 798 C C . LEU A 1 97 ? -5.140 -3.099 -18.787 1.00 41.41 97 LEU A C 1
ATOM 800 O O . LEU A 1 97 ? -5.884 -2.142 -18.578 1.00 41.41 97 LEU A O 1
ATOM 804 N N . LEU A 1 98 ? -5.575 -4.260 -19.281 1.00 40.22 98 LEU A N 1
ATOM 805 C CA . LEU A 1 98 ? -6.947 -4.780 -19.209 1.00 40.22 98 LEU A CA 1
ATOM 806 C C . LEU A 1 98 ? -6.852 -6.230 -18.730 1.00 40.22 98 LEU A C 1
ATOM 808 O O . LEU A 1 98 ? -7.741 -6.641 -17.960 1.00 40.22 98 LEU A O 1
#

Foldseek 3Di:
DFDKDWDWDDDQFKIKIWIARPVPRDTPDIDMDGHDGPPPVVVVVVVVVVVVVVVLVVVLVVLVVVCVVCVVVVVNVCVVVDDPCPVPPPPPPVVPPD

InterPro domains:
  IPR036397 Ribonuclease H superfamily [G3DSA:3.30.420.10] (1-91)

Radius of gyration: 29.92 Å; chains: 1; bounding box: 48×26×81 Å

Organism: NCBI:txid258723